Protein AF-A0A8B3GM95-F1 (afdb_monomer_lite)

Sequence (170 aa):
MKKKTFIMICLTVIFGMVLGPLQSVAAAEATWPSGTYPAPATGSFTRLNGLFDRVSTDSSPIKSGTDEVGFELNADQASKVGSVWSKTPFVDLSKDKFTLDMQIYLGNKTGGADGLAFALAGTKPTKSGNGGASLGIWGLPEMSSGASSASVAATGTQNSFAVVVDKKNL

pLDDT: mean 78.61, std 19.27, range [31.53, 96.62]

Secondary structure (DSSP, 8-state):
----------------S-----------PPPPPSSSSPPPSSSPPPP-TTTEEE-SSS-EEEEETTEEEEEE-S-SSTT----EEESS----TTSS-----------S-TT--SEEEEEEESS--SS----GGGTTTS--TTS-TT--HHHHHHTS-SSEEEEEEE----

Foldseek 3Di:
DDDDDDDDDDPDDDDDDDDPPPPPPPVPQQDQDPDDDDDFPDDGFDFCPLQKDWLEPQKDFRDRVPTGRGMDQHDPDPPGFGDIDGPDDDDDPVDPDDDDDDDDDQDDDDVRDFWAKDKDAPDDDNHFADDDPCRRAFFDPPDPPPDDPVNSRVRGRPRMDIDIDGPDDD

InterPro domains:
  IPR013320 Concanavalin A-like lectin/glucanase domain superfamily [SSF49899] (71-166)

Radius of gyration: 21.68 Å; chains: 1; bounding box: 68×47×62 Å

Organism: Lacticaseibacillus paracasei (NCBI:txid1597)

Structure (mmCIF, N/CA/C/O backbone):
data_AF-A0A8B3GM95-F1
#
_entry.id   AF-A0A8B3GM95-F1
#
loop_
_atom_site.group_PDB
_atom_site.id
_atom_site.type_symbol
_atom_site.label_atom_id
_atom_site.label_alt_id
_atom_site.label_comp_id
_atom_site.label_asym_id
_atom_site.label_entity_id
_atom_site.label_seq_id
_atom_site.pdbx_PDB_ins_code
_atom_site.Cartn_x
_atom_site.Cartn_y
_atom_site.Cartn_z
_atom_site.occupancy
_atom_site.B_iso_or_equiv
_atom_site.auth_seq_id
_atom_site.auth_comp_id
_atom_site.auth_asym_id
_atom_site.auth_atom_id
_atom_site.pdbx_PDB_model_num
ATOM 1 N N . MET A 1 1 ? -49.965 -32.665 13.886 1.00 39.84 1 MET A N 1
ATOM 2 C CA . MET A 1 1 ? -49.255 -31.408 14.224 1.00 39.84 1 MET A CA 1
ATOM 3 C C . MET A 1 1 ? -47.753 -31.692 14.223 1.00 39.84 1 MET A C 1
ATOM 5 O O . MET A 1 1 ? -47.299 -32.459 15.060 1.00 39.84 1 MET A O 1
ATOM 9 N N . LYS A 1 2 ? -46.997 -31.188 13.236 1.00 38.59 2 LYS A N 1
ATOM 10 C CA . LYS A 1 2 ? -45.543 -31.419 13.116 1.00 38.59 2 LYS A CA 1
ATOM 11 C C . LYS A 1 2 ? -44.804 -30.388 13.976 1.00 38.59 2 LYS A C 1
ATOM 13 O O . LYS A 1 2 ? -44.861 -29.201 13.667 1.00 38.59 2 LYS A O 1
ATOM 18 N N . LYS A 1 3 ? -44.141 -30.823 15.052 1.00 43.75 3 LYS A N 1
ATOM 19 C CA . LYS A 1 3 ? -43.268 -29.959 15.861 1.00 43.75 3 LYS A CA 1
ATOM 20 C C . LYS A 1 3 ? -42.001 -29.671 15.048 1.00 43.75 3 LYS A C 1
ATOM 22 O O . LYS A 1 3 ? -41.260 -30.597 14.735 1.00 43.75 3 LYS A O 1
ATOM 27 N N . LYS A 1 4 ? -41.790 -28.413 14.651 1.00 45.88 4 LYS A N 1
ATOM 28 C CA . LYS A 1 4 ? -40.536 -27.963 14.034 1.00 45.88 4 LYS A CA 1
ATOM 29 C C . LYS A 1 4 ? -39.583 -27.569 15.158 1.00 45.88 4 LYS A C 1
ATOM 31 O O . LYS A 1 4 ? -39.792 -26.550 15.808 1.00 45.88 4 LYS A O 1
ATOM 36 N N . THR A 1 5 ? -38.582 -28.401 15.406 1.00 44.00 5 THR A N 1
ATOM 37 C CA . TH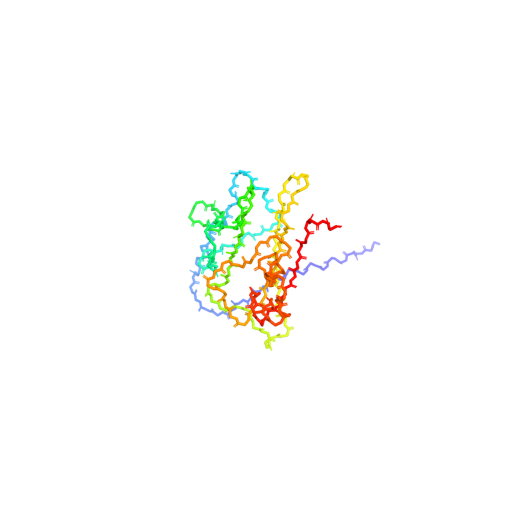R A 1 5 ? -37.486 -28.098 16.329 1.00 44.00 5 THR A CA 1
ATOM 38 C C . THR A 1 5 ? -36.551 -27.095 15.654 1.00 44.00 5 THR A C 1
ATOM 40 O O . THR A 1 5 ? -35.940 -27.420 14.640 1.00 44.00 5 THR A O 1
ATOM 43 N N . PHE A 1 6 ? -36.461 -25.878 16.188 1.00 41.56 6 PHE A N 1
ATOM 44 C CA . PHE A 1 6 ? -35.419 -24.913 15.830 1.00 41.56 6 PHE A CA 1
ATOM 45 C C . PHE A 1 6 ? -34.220 -25.131 16.759 1.00 41.56 6 PHE A C 1
ATOM 47 O O . PHE A 1 6 ? -34.358 -25.031 17.976 1.00 41.56 6 PHE A O 1
ATOM 54 N N . ILE A 1 7 ? -33.056 -25.447 16.190 1.00 39.09 7 ILE A N 1
ATOM 55 C CA . ILE A 1 7 ? -31.778 -25.494 16.908 1.00 39.09 7 ILE A CA 1
ATOM 56 C C . ILE A 1 7 ? -31.121 -24.124 16.724 1.00 39.09 7 ILE A C 1
ATOM 58 O O . ILE A 1 7 ? -30.676 -23.783 15.631 1.00 39.09 7 ILE A O 1
ATOM 62 N N . MET A 1 8 ? -31.113 -23.326 17.789 1.00 37.34 8 MET A N 1
ATOM 63 C CA . MET A 1 8 ? -30.420 -22.042 17.867 1.00 37.34 8 MET A CA 1
ATOM 64 C C . MET A 1 8 ? -29.054 -22.292 18.512 1.00 37.34 8 MET A C 1
ATOM 66 O O . MET A 1 8 ? -28.973 -22.551 19.710 1.00 37.34 8 MET A O 1
ATOM 70 N N . ILE A 1 9 ? -27.983 -22.277 17.717 1.00 39.56 9 ILE A N 1
ATOM 71 C CA . ILE A 1 9 ? -26.613 -22.394 18.229 1.00 39.56 9 ILE A CA 1
ATOM 72 C C . ILE A 1 9 ? -26.184 -21.001 18.699 1.00 39.56 9 ILE A C 1
ATOM 74 O O . ILE A 1 9 ? -25.676 -20.199 17.920 1.00 39.56 9 ILE A O 1
ATOM 78 N N . CYS A 1 10 ? -26.418 -20.698 19.976 1.00 34.72 10 CYS A N 1
ATOM 79 C CA . CYS A 1 10 ? -25.713 -19.612 20.649 1.00 34.72 10 CYS A CA 1
ATOM 80 C C . CYS A 1 10 ? -24.287 -20.079 20.940 1.00 34.72 10 CYS A C 1
ATOM 82 O O . CYS A 1 10 ? -24.073 -20.972 21.759 1.00 34.72 10 CYS A O 1
ATOM 84 N N . LEU A 1 11 ? -23.312 -19.474 20.267 1.00 31.53 11 LEU A N 1
ATOM 85 C CA . LEU A 1 11 ? -21.894 -19.661 20.542 1.00 31.53 11 LEU A CA 1
ATOM 86 C C . LEU A 1 11 ? -21.537 -18.942 21.857 1.00 31.53 11 LEU A C 1
ATOM 88 O O . LEU A 1 11 ? -21.064 -17.810 21.854 1.00 31.53 11 LEU A O 1
ATOM 92 N N . THR A 1 12 ? -21.803 -19.571 23.001 1.00 42.19 12 THR A N 1
ATOM 93 C CA . THR A 1 12 ? -21.273 -19.121 24.296 1.00 42.19 12 THR A CA 1
ATOM 94 C C . THR A 1 12 ? -19.823 -19.572 24.428 1.00 42.19 12 THR A C 1
ATOM 96 O O . THR A 1 12 ? -19.549 -20.738 24.708 1.00 42.19 12 THR A O 1
ATOM 99 N N . VAL A 1 13 ? -18.890 -18.642 24.228 1.00 39.84 13 VAL A N 1
ATOM 100 C CA . VAL A 1 13 ? -17.477 -18.828 24.571 1.00 39.84 13 VAL A CA 1
ATOM 101 C C . VAL A 1 13 ? -17.345 -18.708 26.091 1.00 39.84 13 VAL A C 1
ATOM 103 O O . VAL A 1 13 ? -17.422 -17.615 26.646 1.00 39.84 13 VAL A O 1
ATOM 106 N N . ILE A 1 14 ? -17.173 -19.838 26.778 1.00 42.69 14 ILE A N 1
ATOM 107 C CA . ILE A 1 14 ? -16.837 -19.874 28.205 1.00 42.69 14 ILE A CA 1
ATOM 108 C C . ILE A 1 14 ? -15.309 -19.839 28.317 1.00 42.69 14 ILE A C 1
ATOM 110 O O . ILE A 1 14 ? -14.653 -20.872 28.212 1.00 42.69 14 ILE A O 1
ATOM 114 N N . PHE A 1 15 ? -14.733 -18.654 28.538 1.00 41.47 15 PHE A N 1
ATOM 115 C CA . PHE A 1 15 ? -13.377 -18.535 29.080 1.00 41.47 15 PHE A CA 1
ATOM 116 C C . PHE A 1 15 ? -13.469 -18.544 30.607 1.00 41.47 15 PHE A C 1
ATOM 118 O O . PHE A 1 15 ? -13.715 -17.526 31.249 1.00 41.47 15 PHE A O 1
ATOM 125 N N . GLY A 1 16 ? -13.300 -19.727 31.192 1.00 38.62 16 GLY A N 1
ATOM 126 C CA . GLY A 1 16 ? -13.022 -19.865 32.613 1.00 38.62 16 GLY A CA 1
ATOM 127 C C . GLY A 1 16 ? -11.522 -19.759 32.848 1.00 38.62 16 GLY A C 1
ATOM 128 O O . GLY A 1 16 ? -10.817 -20.726 32.591 1.00 38.62 16 GLY A O 1
ATOM 129 N N . MET A 1 17 ? -11.052 -18.604 33.327 1.00 42.66 17 MET A N 1
ATOM 130 C CA . MET A 1 17 ? -9.937 -18.483 34.278 1.00 42.66 17 MET A CA 1
ATOM 131 C C . MET A 1 17 ? -9.827 -17.027 34.778 1.00 42.66 17 MET A C 1
ATOM 133 O O . MET A 1 17 ? -9.594 -16.094 34.021 1.00 42.66 17 MET A O 1
ATOM 137 N N . VAL A 1 18 ? -10.081 -16.889 36.081 1.00 44.12 18 VAL A N 1
ATOM 138 C CA . VAL A 1 18 ? -9.954 -15.746 37.004 1.00 44.12 18 VAL A CA 1
ATOM 139 C C . VAL A 1 18 ? -9.047 -14.598 36.536 1.00 44.12 18 VAL A C 1
ATOM 141 O O . VAL A 1 18 ? -7.835 -14.755 36.561 1.00 44.12 18 VAL A O 1
ATOM 144 N N . LEU A 1 19 ? -9.622 -13.419 36.256 1.00 42.44 19 LEU A N 1
ATOM 145 C CA . LEU A 1 19 ? -8.939 -12.110 36.286 1.00 42.44 19 LEU A CA 1
ATOM 146 C C . LEU A 1 19 ? -9.967 -10.964 36.438 1.00 42.44 19 LEU A C 1
ATOM 148 O O . LEU A 1 19 ? -10.259 -10.271 35.475 1.00 42.44 19 LEU A O 1
ATOM 152 N N . GLY A 1 20 ? -10.514 -10.768 37.649 1.00 43.59 20 GLY A N 1
ATOM 153 C CA . GLY A 1 20 ? -11.316 -9.590 38.045 1.00 43.59 20 GLY A CA 1
ATOM 154 C C . GLY A 1 20 ? -12.533 -9.259 37.158 1.00 43.59 20 GLY A C 1
ATOM 155 O O . GLY A 1 20 ? -12.786 -9.909 36.147 1.00 43.59 20 GLY A O 1
ATOM 156 N N . PRO A 1 21 ? -13.341 -8.238 37.488 1.00 43.38 21 PRO A N 1
ATOM 157 C CA . PRO A 1 21 ? -14.096 -7.569 36.447 1.00 43.38 21 PRO A CA 1
ATOM 158 C C . PRO A 1 21 ? -13.056 -6.896 35.546 1.00 43.38 21 PRO A C 1
ATOM 160 O O . PRO A 1 21 ? -12.612 -5.782 35.822 1.00 43.38 21 PRO A O 1
ATOM 163 N N . LEU A 1 22 ? -12.645 -7.575 34.472 1.00 38.69 22 LEU A N 1
ATOM 164 C CA . LEU A 1 22 ? -12.256 -6.872 33.260 1.00 38.69 22 LEU A CA 1
ATOM 165 C C . LEU A 1 22 ? -13.485 -6.044 32.912 1.00 38.69 22 LEU A C 1
ATOM 167 O O . LEU A 1 22 ? -14.437 -6.537 32.310 1.00 38.69 22 LEU A O 1
ATOM 171 N N . GLN A 1 23 ? -13.504 -4.800 33.390 1.00 39.62 23 GLN A N 1
ATOM 172 C CA . GLN A 1 23 ? -14.319 -3.774 32.787 1.00 39.62 23 GLN A CA 1
ATOM 173 C C . GLN A 1 23 ? -13.944 -3.856 31.318 1.00 39.62 23 GLN A C 1
ATOM 175 O O . GLN A 1 23 ? -12.839 -3.477 30.928 1.00 39.62 23 GLN A O 1
ATOM 180 N N . SER A 1 24 ? -14.827 -4.448 30.517 1.00 39.97 24 SER A N 1
ATOM 181 C CA . SER A 1 24 ? -14.826 -4.233 29.092 1.00 39.97 24 SER A CA 1
ATOM 182 C C . SER A 1 24 ? -15.032 -2.736 28.969 1.00 39.97 24 SER A C 1
ATOM 184 O O . SER A 1 24 ? -16.160 -2.240 28.978 1.00 39.97 24 SER A O 1
ATOM 186 N N . VAL A 1 25 ? -13.933 -1.988 28.960 1.00 36.94 25 VAL A N 1
ATOM 187 C CA . VAL A 1 25 ? -13.941 -0.660 28.396 1.00 36.94 25 VAL A CA 1
ATOM 188 C C . VAL A 1 25 ? -14.246 -0.973 26.946 1.00 36.94 25 VAL A C 1
ATOM 190 O O . VAL A 1 25 ? -13.361 -1.341 26.177 1.00 36.94 25 VAL A O 1
ATOM 193 N N . ALA A 1 26 ? -15.535 -0.975 26.608 1.00 43.44 26 ALA A N 1
ATOM 194 C CA . ALA A 1 26 ? -15.979 -0.806 25.249 1.00 43.44 26 ALA A CA 1
ATOM 195 C C . ALA A 1 26 ? -15.428 0.566 24.885 1.00 43.44 26 ALA A C 1
ATOM 197 O O . ALA A 1 26 ? -16.063 1.596 25.108 1.00 43.44 26 ALA A O 1
ATOM 198 N N . ALA A 1 27 ? -14.155 0.590 24.489 1.00 43.34 27 ALA A N 1
ATOM 199 C CA . ALA A 1 27 ? -13.559 1.741 23.875 1.00 43.34 27 ALA A CA 1
ATOM 200 C C . ALA A 1 27 ? -14.522 2.029 22.735 1.00 43.34 27 ALA A C 1
ATOM 202 O O . ALA A 1 27 ? -14.743 1.133 21.918 1.00 43.34 27 ALA A O 1
ATOM 203 N N . ALA A 1 28 ? -15.186 3.190 22.786 1.00 48.62 28 ALA A N 1
ATOM 204 C CA . ALA A 1 28 ? -16.203 3.543 21.810 1.00 48.62 28 ALA A CA 1
ATOM 205 C C . ALA A 1 28 ? -15.671 3.143 20.433 1.00 48.62 28 ALA A C 1
ATOM 207 O O . ALA A 1 28 ? -14.522 3.477 20.102 1.00 48.62 28 ALA A O 1
ATOM 208 N N . GLU A 1 29 ? -16.425 2.307 19.714 1.00 58.00 29 GLU A N 1
ATOM 209 C CA . GLU A 1 29 ? -16.023 1.918 18.370 1.00 58.00 29 GLU A CA 1
ATOM 210 C C . GLU A 1 29 ? -15.789 3.218 17.604 1.00 58.00 29 GLU A C 1
ATOM 212 O O . GLU A 1 29 ? -16.621 4.130 17.652 1.00 58.00 29 GLU A O 1
ATOM 217 N N . ALA A 1 30 ? -14.606 3.357 17.004 1.00 59.31 30 ALA A N 1
ATOM 218 C CA . ALA A 1 30 ? -14.275 4.569 16.280 1.00 59.31 30 ALA A CA 1
ATOM 219 C C . ALA A 1 30 ? -15.328 4.744 15.178 1.00 59.31 30 ALA A C 1
ATOM 221 O O . ALA A 1 30 ? -15.539 3.847 14.362 1.00 59.31 30 ALA A O 1
ATOM 222 N N . THR A 1 31 ? -16.041 5.867 15.192 1.00 72.50 31 THR A N 1
ATOM 223 C CA . THR A 1 31 ? -17.091 6.138 14.209 1.00 72.50 31 THR A CA 1
ATOM 224 C C . THR A 1 31 ? -16.459 6.606 12.907 1.00 72.50 31 THR A C 1
ATOM 226 O O . THR A 1 31 ? -15.406 7.238 12.919 1.00 72.50 31 THR A O 1
ATOM 229 N N . TRP A 1 32 ? -17.076 6.332 11.761 1.00 77.38 32 TRP A N 1
ATOM 230 C CA . TRP A 1 32 ? -16.585 6.894 10.504 1.00 77.38 32 TRP A CA 1
ATOM 231 C C . TRP A 1 32 ? -16.798 8.419 10.483 1.00 77.38 32 TRP A C 1
ATOM 233 O O . TRP A 1 32 ? -17.905 8.865 10.807 1.00 77.38 32 TRP A O 1
ATOM 243 N N . PRO A 1 33 ? -15.793 9.241 10.119 1.00 77.19 33 PRO A N 1
ATOM 244 C CA . PRO A 1 33 ? -15.989 10.681 10.029 1.00 77.19 33 PRO A CA 1
ATOM 245 C C . PRO A 1 33 ? -16.996 11.010 8.923 1.00 77.19 33 PRO A C 1
ATOM 247 O O . PRO A 1 33 ? -16.904 10.512 7.802 1.00 77.19 33 PRO A O 1
ATOM 250 N N . SER A 1 34 ? -17.953 11.889 9.217 1.00 68.62 34 SER A N 1
ATOM 251 C CA . SER A 1 34 ? -18.817 12.466 8.184 1.00 68.62 34 SER A CA 1
ATOM 252 C C . SER A 1 34 ? -17.970 13.280 7.202 1.00 68.62 34 SER A C 1
ATOM 254 O O . SER A 1 34 ? -17.193 14.128 7.646 1.00 68.62 34 SER A O 1
ATOM 256 N N . GLY A 1 35 ? -18.120 13.083 5.890 1.00 70.06 35 GLY A N 1
ATOM 257 C CA . GLY A 1 35 ? -17.376 13.883 4.916 1.00 70.06 35 GLY A CA 1
ATOM 258 C C . GLY A 1 35 ? -17.224 13.250 3.535 1.00 70.06 35 GLY A C 1
ATOM 259 O O . GLY A 1 35 ? -18.143 12.620 3.021 1.00 70.06 35 GLY A O 1
ATOM 260 N N . THR A 1 36 ? -16.048 13.473 2.942 1.00 72.31 36 THR A N 1
ATOM 261 C CA . THR A 1 36 ? -15.686 13.216 1.535 1.00 72.31 36 THR A CA 1
ATOM 262 C C . THR A 1 36 ? -15.735 11.746 1.120 1.00 72.31 36 THR A C 1
ATOM 264 O O . THR A 1 36 ? -15.942 11.448 -0.055 1.00 72.31 36 THR A O 1
ATOM 267 N N . TYR A 1 37 ? -15.538 10.828 2.066 1.00 82.75 37 TYR A N 1
ATOM 268 C CA . TYR A 1 37 ? -15.463 9.398 1.788 1.00 82.75 37 TYR A CA 1
ATOM 269 C C . TYR A 1 37 ? -16.739 8.689 2.220 1.00 82.75 37 TYR A C 1
ATOM 271 O O . TYR A 1 37 ? -17.203 8.923 3.343 1.00 82.75 37 TYR A O 1
ATOM 279 N N . PRO A 1 38 ? -17.288 7.796 1.375 1.00 82.69 38 PRO A N 1
ATOM 280 C CA . PRO A 1 38 ? -18.417 6.982 1.783 1.00 82.69 38 PRO A CA 1
ATOM 281 C C . PRO A 1 38 ? -18.030 6.177 3.022 1.00 82.69 38 PRO A C 1
ATOM 283 O O . PRO A 1 38 ? -16.927 5.630 3.093 1.00 82.69 38 PRO A O 1
ATOM 286 N N . ALA A 1 39 ? -18.941 6.120 3.993 1.00 78.38 39 ALA A N 1
ATOM 287 C CA . ALA A 1 39 ? -18.784 5.202 5.105 1.00 78.38 39 ALA A CA 1
ATOM 288 C C . ALA A 1 39 ? -18.662 3.783 4.536 1.00 78.38 39 ALA A C 1
ATOM 290 O O . ALA A 1 39 ? -19.470 3.410 3.677 1.00 78.38 39 ALA A O 1
ATOM 291 N N . PRO A 1 40 ? -17.670 2.999 4.973 1.00 74.44 40 PRO A N 1
ATOM 292 C CA . PRO A 1 40 ? -17.600 1.610 4.572 1.00 74.44 40 PRO A CA 1
ATOM 293 C C . PRO A 1 40 ? -18.890 0.892 5.023 1.00 74.44 40 PRO A C 1
ATOM 295 O O . PRO A 1 40 ? -19.508 1.271 6.021 1.00 74.44 40 PRO A O 1
ATOM 298 N N . ALA A 1 41 ? -19.346 -0.092 4.248 1.00 67.12 41 ALA A N 1
ATOM 299 C CA . ALA A 1 41 ? -20.555 -0.867 4.521 1.00 67.12 41 ALA A CA 1
ATOM 300 C C . ALA A 1 41 ? -20.513 -1.518 5.919 1.00 67.12 41 ALA A C 1
ATOM 302 O O . ALA A 1 41 ? -19.447 -1.627 6.526 1.00 67.12 41 ALA A O 1
ATOM 303 N N . THR A 1 42 ? -21.674 -1.966 6.414 1.00 58.84 42 THR A N 1
ATOM 304 C CA . THR A 1 42 ? -21.866 -2.541 7.762 1.00 58.84 42 THR A CA 1
ATOM 305 C C . THR A 1 42 ? -20.730 -3.469 8.210 1.00 58.84 42 THR A C 1
ATOM 307 O O . THR A 1 42 ? -20.498 -4.503 7.588 1.00 58.84 42 THR A O 1
ATOM 310 N N . GLY A 1 43 ? -20.084 -3.112 9.324 1.00 54.88 43 GLY A N 1
ATOM 311 C CA . GLY A 1 43 ? -19.012 -3.848 10.001 1.00 54.88 43 GLY A CA 1
ATOM 312 C C . GLY A 1 43 ? -18.332 -2.956 11.050 1.00 54.88 43 GLY A C 1
ATOM 313 O O . GLY A 1 43 ? -18.394 -1.732 10.941 1.00 54.88 43 GLY A O 1
ATOM 314 N N . SER A 1 44 ? -17.715 -3.543 12.081 1.00 53.56 44 SER A N 1
ATOM 315 C CA . SER A 1 44 ? -16.913 -2.793 13.063 1.00 53.56 44 SER A CA 1
ATOM 316 C C . SER A 1 44 ? -15.595 -2.336 12.429 1.00 53.56 44 SER A C 1
ATOM 318 O O . SER A 1 44 ? -14.880 -3.130 11.815 1.00 53.56 44 SER A O 1
ATOM 320 N N . PHE A 1 45 ? -15.249 -1.058 12.587 1.00 63.72 45 PHE A N 1
ATOM 321 C CA . PHE A 1 45 ? -13.961 -0.520 12.147 1.00 63.72 45 PHE A CA 1
ATOM 322 C C . PHE A 1 45 ? -12.850 -0.939 13.105 1.00 63.72 45 PHE A C 1
ATOM 324 O O . PHE A 1 45 ? -12.982 -0.811 14.323 1.00 63.72 45 PHE A O 1
ATOM 331 N N . THR A 1 46 ? -11.721 -1.390 12.560 1.00 69.00 46 THR A N 1
ATOM 332 C CA . THR A 1 46 ? -10.510 -1.594 13.362 1.00 69.00 46 THR A CA 1
ATOM 333 C C . THR A 1 46 ? -9.714 -0.295 13.380 1.00 69.00 46 THR A C 1
ATOM 335 O O . THR A 1 46 ? -9.419 0.264 12.326 1.00 69.00 46 THR A O 1
ATOM 338 N N . ARG A 1 47 ? -9.354 0.191 14.573 1.00 81.75 47 ARG A N 1
ATOM 339 C CA . ARG A 1 47 ? -8.442 1.335 14.710 1.00 81.75 47 ARG A CA 1
ATOM 340 C C . ARG A 1 47 ? -7.091 0.986 14.092 1.00 81.75 47 ARG A C 1
ATOM 342 O O . ARG A 1 47 ? -6.524 -0.060 14.400 1.00 81.75 47 ARG A O 1
ATOM 349 N N . LEU A 1 48 ? -6.568 1.874 13.254 1.00 87.94 48 LEU A N 1
ATOM 350 C CA . LEU A 1 48 ? -5.312 1.684 12.524 1.00 87.94 48 LEU A CA 1
ATOM 351 C C . LEU A 1 48 ? -4.116 2.380 13.184 1.00 87.94 48 LEU A C 1
ATOM 353 O O . LEU A 1 48 ? -2.994 2.272 12.683 1.00 87.94 48 LEU A O 1
ATOM 357 N N . ASN A 1 49 ? -4.338 3.064 14.313 1.00 89.69 49 ASN A N 1
ATOM 358 C CA . ASN A 1 49 ? -3.317 3.813 15.038 1.00 89.69 49 ASN A CA 1
ATOM 359 C C . ASN A 1 49 ? -2.051 2.975 15.259 1.00 89.69 49 ASN A C 1
ATOM 361 O O . ASN A 1 49 ? -2.061 1.960 15.954 1.00 89.69 49 ASN A O 1
ATOM 365 N N . GLY A 1 50 ? -0.937 3.434 14.688 1.00 90.69 50 GLY A N 1
ATOM 366 C CA . GLY A 1 50 ? 0.378 2.822 14.884 1.00 90.69 50 GLY A CA 1
ATOM 367 C C . GLY A 1 50 ? 0.606 1.491 14.160 1.00 90.69 50 GLY A C 1
ATOM 368 O O . GLY A 1 50 ? 1.695 0.935 14.301 1.00 90.69 50 GLY A O 1
ATOM 369 N N . LEU A 1 51 ? -0.360 0.999 13.375 1.00 91.06 51 LEU A N 1
ATOM 370 C CA . LEU A 1 51 ? -0.214 -0.240 12.603 1.00 91.06 51 LEU A CA 1
ATOM 371 C C . LEU A 1 51 ? 0.553 -0.033 11.296 1.00 91.06 51 LEU A C 1
ATOM 373 O O . LEU A 1 51 ? 1.283 -0.928 10.865 1.00 91.06 51 LEU A O 1
ATOM 377 N N . PHE A 1 52 ? 0.415 1.140 10.677 1.00 93.44 52 PHE A N 1
ATOM 378 C CA . PHE A 1 52 ? 1.006 1.450 9.379 1.00 93.44 52 PHE A CA 1
ATOM 379 C C . PHE A 1 52 ? 1.843 2.730 9.429 1.00 93.44 52 PHE A C 1
ATOM 381 O O . PHE A 1 52 ? 1.466 3.715 10.062 1.00 93.44 52 PHE A O 1
ATOM 388 N N . ASP A 1 53 ? 2.961 2.717 8.712 1.00 94.62 53 ASP A N 1
ATOM 389 C CA . ASP A 1 53 ? 3.737 3.901 8.374 1.00 94.62 53 ASP A CA 1
ATOM 390 C C . ASP A 1 53 ? 3.325 4.399 6.987 1.00 94.62 53 ASP A C 1
ATOM 392 O O . ASP A 1 53 ? 3.166 3.621 6.043 1.00 94.62 53 ASP A O 1
ATOM 396 N N . ARG A 1 54 ? 3.214 5.718 6.842 1.00 94.19 54 ARG A N 1
ATOM 397 C CA . ARG A 1 54 ? 3.108 6.365 5.533 1.00 94.19 54 ARG A CA 1
ATOM 398 C C . ARG A 1 54 ? 4.514 6.487 4.959 1.00 94.19 54 ARG A C 1
ATOM 400 O O . ARG A 1 54 ? 5.347 7.179 5.539 1.00 94.19 54 ARG A O 1
ATOM 407 N N . VAL A 1 55 ? 4.780 5.822 3.838 1.00 93.56 55 VAL A N 1
ATOM 408 C CA . VAL A 1 55 ? 6.083 5.912 3.144 1.00 93.56 55 VAL A CA 1
ATOM 409 C C . VAL A 1 55 ? 6.055 6.938 2.002 1.00 93.56 55 VAL A C 1
ATOM 411 O O . VAL A 1 55 ? 7.032 7.095 1.275 1.00 93.56 55 VAL A O 1
ATOM 414 N N . SER A 1 56 ? 4.932 7.653 1.875 1.00 92.69 56 SER A N 1
ATOM 415 C CA . SER A 1 56 ? 4.694 8.772 0.965 1.00 92.69 56 SER A CA 1
ATOM 416 C C . SER A 1 56 ? 4.197 9.997 1.736 1.00 92.69 56 SER A C 1
ATOM 418 O O . S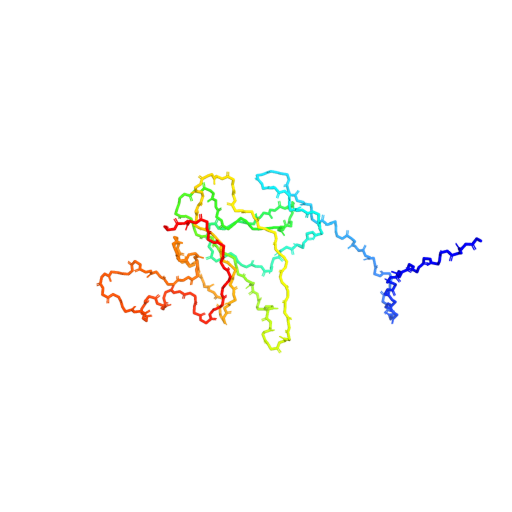ER A 1 56 ? 3.516 9.863 2.755 1.00 92.69 56 SER A O 1
ATOM 420 N N . THR A 1 57 ? 4.481 11.192 1.215 1.00 92.88 57 THR A N 1
ATOM 421 C CA . THR A 1 57 ? 3.865 12.450 1.667 1.00 92.88 57 THR A CA 1
ATOM 422 C C . THR A 1 57 ? 2.479 12.690 1.069 1.00 92.88 57 THR A C 1
ATOM 424 O O . THR A 1 57 ? 1.770 13.566 1.551 1.00 92.88 57 THR A O 1
ATOM 427 N N . ASP A 1 58 ? 2.091 11.942 0.031 1.00 95.75 58 ASP A N 1
ATOM 428 C CA . ASP A 1 58 ? 0.771 12.068 -0.605 1.00 95.75 58 ASP A CA 1
ATOM 429 C C . ASP A 1 58 ? -0.331 11.322 0.165 1.00 95.75 58 ASP A C 1
ATOM 431 O O . ASP A 1 58 ? -1.511 11.584 -0.056 1.00 95.75 58 ASP A O 1
ATOM 435 N N . SER A 1 59 ? 0.044 10.409 1.069 1.00 96.38 59 SER A N 1
ATOM 436 C CA . SER A 1 59 ? -0.908 9.641 1.876 1.00 96.38 59 SER A CA 1
ATOM 437 C C . SER A 1 59 ? -1.269 10.360 3.166 1.00 96.38 59 SER A C 1
ATOM 439 O O . SER A 1 59 ? -0.411 10.932 3.842 1.00 96.38 59 SER A O 1
ATOM 441 N N . SER A 1 60 ? -2.536 10.272 3.556 1.00 93.94 60 SER A N 1
ATOM 442 C CA . SER A 1 60 ? -3.073 10.899 4.758 1.00 93.94 60 SER A CA 1
ATOM 443 C C . SER A 1 60 ? -3.966 9.913 5.534 1.00 93.94 60 SER A C 1
ATOM 445 O O . SER A 1 60 ? -4.630 9.062 4.936 1.00 93.94 60 SER A O 1
ATOM 447 N N . PRO A 1 61 ? -3.958 9.937 6.880 1.00 92.38 61 PRO A N 1
ATOM 448 C CA . PRO A 1 61 ? -4.889 9.134 7.659 1.00 92.38 61 PRO A CA 1
ATOM 449 C C . PRO A 1 61 ? -6.281 9.770 7.626 1.00 92.38 61 PRO A C 1
ATOM 451 O O . PRO A 1 61 ? -6.438 10.972 7.850 1.00 92.38 61 PRO A O 1
ATOM 454 N N . ILE A 1 62 ? -7.302 8.942 7.449 1.00 90.19 62 ILE A N 1
ATOM 455 C CA . ILE A 1 62 ? -8.690 9.320 7.701 1.00 90.19 62 ILE A CA 1
ATOM 456 C C . ILE A 1 62 ? -8.903 9.202 9.209 1.00 90.19 62 ILE A C 1
ATOM 458 O O . ILE A 1 62 ? -8.725 8.125 9.781 1.00 90.19 62 ILE A O 1
ATOM 462 N N . LYS A 1 63 ? -9.237 10.316 9.864 1.00 87.69 63 LYS A N 1
ATOM 463 C CA . LYS A 1 63 ? -9.341 10.390 11.326 1.00 87.69 63 LYS A CA 1
ATOM 464 C C . LYS A 1 63 ? -10.778 10.519 11.803 1.00 87.69 63 LYS A C 1
ATOM 466 O O . LYS A 1 63 ? -11.554 11.276 11.226 1.00 87.69 63 LYS A O 1
ATOM 471 N N . SER A 1 64 ? -11.076 9.864 12.918 1.00 84.94 64 SER A N 1
ATOM 472 C CA . SER A 1 64 ? -12.266 10.104 13.730 1.00 84.94 64 SER A CA 1
ATOM 473 C C . SER A 1 64 ? -11.839 10.447 15.150 1.00 84.94 64 SER A C 1
ATOM 475 O O . SER A 1 64 ? -11.323 9.605 15.886 1.00 84.94 64 SER A O 1
ATOM 477 N N . GLY A 1 65 ? -11.953 11.726 15.514 1.00 85.38 65 GLY A N 1
ATOM 478 C CA . GLY A 1 65 ? -11.323 12.243 16.726 1.00 85.38 65 GLY A CA 1
ATOM 479 C C . GLY A 1 65 ? -9.809 11.994 16.711 1.00 85.38 65 GLY A C 1
ATOM 480 O O . GLY A 1 65 ? -9.095 12.497 15.843 1.00 85.38 65 GLY A O 1
ATOM 481 N N . THR A 1 66 ? -9.319 11.216 17.677 1.00 87.12 66 THR A N 1
ATOM 482 C CA . THR A 1 66 ? -7.901 10.833 17.798 1.00 87.12 66 THR A CA 1
ATOM 483 C C . THR A 1 66 ? -7.551 9.525 17.089 1.00 87.12 66 THR A C 1
ATOM 485 O O . THR A 1 66 ? -6.368 9.194 16.973 1.00 87.12 66 THR A O 1
ATOM 488 N N . ASP A 1 67 ? -8.551 8.769 16.642 1.00 86.81 67 ASP A N 1
ATOM 489 C CA . ASP A 1 67 ? -8.355 7.459 16.033 1.00 86.81 67 ASP A CA 1
ATOM 490 C C . ASP A 1 67 ? -8.130 7.589 14.519 1.00 86.81 67 ASP A C 1
ATOM 492 O O . ASP A 1 67 ? -8.779 8.386 13.836 1.00 86.81 67 ASP A O 1
ATOM 496 N N . GLU A 1 68 ? -7.202 6.798 13.986 1.00 89.88 68 GLU A N 1
ATOM 497 C CA . GLU A 1 68 ? -7.026 6.590 12.548 1.00 89.88 68 GLU A CA 1
ATOM 498 C C . GLU A 1 68 ? -7.925 5.419 12.136 1.00 89.88 68 GLU A C 1
ATOM 500 O O . GLU A 1 68 ? -7.799 4.317 12.669 1.00 89.88 68 GLU A O 1
ATOM 505 N N . VAL A 1 69 ? -8.854 5.658 11.211 1.00 86.81 69 VAL A N 1
ATOM 506 C CA . VAL A 1 69 ? -9.896 4.689 10.814 1.00 86.81 69 VAL A CA 1
ATOM 507 C C . VAL A 1 69 ? -9.799 4.264 9.348 1.00 86.81 69 VAL A C 1
ATOM 509 O O . VAL A 1 69 ? -10.545 3.404 8.893 1.00 86.81 69 VAL A O 1
ATOM 512 N N . GLY A 1 70 ? -8.869 4.854 8.601 1.00 89.75 70 GLY A N 1
ATOM 513 C CA . GLY A 1 70 ? -8.597 4.539 7.205 1.00 89.75 70 GLY A CA 1
ATOM 514 C C . GLY A 1 70 ? -7.413 5.345 6.685 1.00 89.75 70 GLY A C 1
ATOM 515 O O . GLY A 1 70 ? -6.837 6.160 7.409 1.00 89.75 70 GLY A O 1
ATOM 516 N N . PHE A 1 71 ? -7.076 5.150 5.414 1.00 92.44 71 PHE A N 1
ATOM 517 C CA . PHE A 1 71 ? -6.056 5.935 4.726 1.00 92.44 71 PHE A CA 1
ATOM 518 C C . PHE A 1 71 ? -6.584 6.422 3.382 1.00 92.44 71 PHE A C 1
ATOM 520 O O . PHE A 1 71 ? -7.094 5.638 2.584 1.00 92.44 71 PHE A O 1
ATOM 527 N N . GLU A 1 72 ? -6.410 7.710 3.121 1.00 94.12 72 GLU A N 1
ATOM 528 C CA . GLU A 1 72 ? -6.376 8.242 1.766 1.00 94.12 72 GLU A CA 1
ATOM 529 C C . GLU A 1 72 ? -4.948 8.035 1.262 1.00 94.12 72 GLU A C 1
ATOM 531 O O . GLU A 1 72 ? -3.998 8.583 1.824 1.00 94.12 72 GLU A O 1
ATOM 536 N N . LEU A 1 73 ? -4.761 7.206 0.235 1.00 95.50 73 LEU A N 1
ATOM 537 C CA . LEU A 1 73 ? -3.420 6.998 -0.308 1.00 95.50 73 LEU A CA 1
ATOM 538 C C . LEU A 1 73 ? -2.952 8.222 -1.091 1.00 95.50 73 LEU A C 1
ATOM 540 O O . LEU A 1 73 ? -1.801 8.625 -0.948 1.00 95.50 73 LEU A O 1
ATOM 544 N N . ASN A 1 74 ? -3.832 8.824 -1.878 1.00 93.12 74 ASN A N 1
ATOM 545 C CA . ASN A 1 74 ? -3.551 10.003 -2.673 1.00 93.12 74 ASN A CA 1
ATOM 546 C C . ASN A 1 74 ? -4.801 10.872 -2.805 1.00 93.12 74 ASN A C 1
ATOM 548 O O . ASN A 1 74 ? -5.906 10.366 -2.989 1.00 93.12 74 ASN A O 1
ATOM 552 N N . ALA A 1 75 ? -4.592 12.187 -2.774 1.00 92.12 75 ALA A N 1
ATOM 553 C CA . ALA A 1 75 ? -5.628 13.140 -3.135 1.00 92.12 75 ALA A CA 1
ATOM 554 C C . ALA A 1 75 ? -5.973 13.032 -4.625 1.00 92.12 75 ALA A C 1
ATOM 556 O O . ALA A 1 75 ? -5.137 12.664 -5.453 1.00 92.12 75 ALA A O 1
ATOM 557 N N . ASP A 1 76 ? -7.195 13.432 -4.966 1.00 91.94 76 ASP A N 1
ATOM 558 C CA . ASP A 1 76 ? -7.706 13.518 -6.334 1.00 91.94 76 ASP A CA 1
ATOM 559 C C . ASP A 1 76 ? -7.035 14.664 -7.123 1.00 91.94 76 ASP A C 1
ATOM 561 O O . ASP A 1 76 ? -7.605 15.733 -7.363 1.00 91.94 76 ASP A O 1
ATOM 565 N N . GLN A 1 77 ? -5.764 14.449 -7.463 1.00 92.19 77 GLN A N 1
ATOM 566 C CA . GLN A 1 77 ? -4.882 15.356 -8.188 1.00 92.19 77 GLN A CA 1
ATOM 567 C C 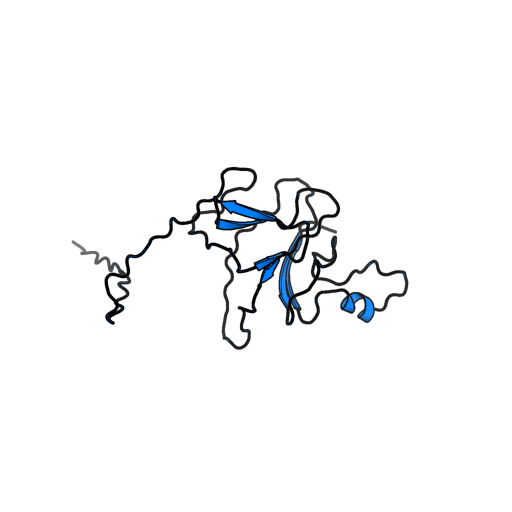. GLN A 1 77 ? -3.948 14.554 -9.101 1.00 92.19 77 GLN A C 1
ATOM 569 O O . GLN A 1 77 ? -3.630 13.394 -8.839 1.00 92.19 77 GLN A O 1
ATOM 574 N N . ALA A 1 78 ? -3.476 15.189 -10.173 1.00 91.06 78 ALA A N 1
ATOM 575 C CA . ALA A 1 78 ? -2.510 14.574 -11.074 1.00 91.06 78 ALA A CA 1
ATOM 576 C C . ALA A 1 78 ? -1.165 14.301 -10.374 1.00 91.06 78 ALA A C 1
ATOM 578 O O . ALA A 1 78 ? -0.749 15.048 -9.484 1.00 91.06 78 ALA A O 1
ATOM 579 N N . SER A 1 79 ? -0.469 13.256 -10.831 1.00 91.44 79 SER A N 1
ATOM 580 C CA . SER A 1 79 ? 0.902 12.917 -10.417 1.00 91.44 79 SER A CA 1
ATOM 581 C C . SER A 1 79 ? 1.067 12.651 -8.915 1.00 91.44 79 SER A C 1
ATOM 583 O O . SER A 1 79 ? 2.068 13.047 -8.317 1.00 91.44 79 SER A O 1
ATOM 585 N N . LYS A 1 80 ? 0.081 11.988 -8.301 1.00 94.88 80 LYS A N 1
ATOM 586 C CA . LYS A 1 80 ? 0.107 11.593 -6.887 1.00 94.88 80 LYS A CA 1
ATOM 587 C C . LYS A 1 80 ? 0.337 10.104 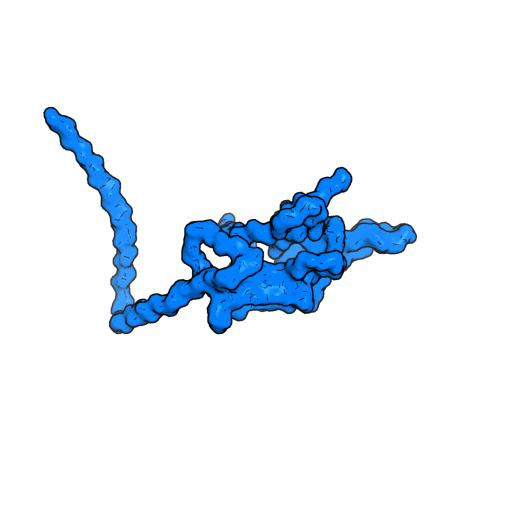-6.722 1.00 94.88 80 LYS A C 1
ATOM 589 O O . LYS A 1 80 ? -0.345 9.307 -7.362 1.00 94.88 80 LYS A O 1
ATOM 594 N N . VAL A 1 81 ? 1.262 9.740 -5.831 1.00 94.69 81 VAL A N 1
ATOM 595 C CA . VAL A 1 81 ? 1.591 8.339 -5.541 1.00 94.69 81 VAL A CA 1
ATOM 596 C C . VAL A 1 81 ? 1.619 8.111 -4.039 1.00 94.69 81 VAL A C 1
ATOM 598 O O . VAL A 1 81 ? 2.559 8.461 -3.320 1.00 94.69 81 VAL A O 1
ATOM 601 N N . GLY A 1 82 ? 0.553 7.481 -3.572 1.00 96.62 82 GLY A N 1
ATOM 602 C CA . GLY A 1 82 ? 0.357 7.110 -2.186 1.00 96.62 82 GLY A CA 1
ATOM 603 C C . GLY A 1 82 ? 0.906 5.746 -1.828 1.00 96.62 82 GLY A C 1
ATOM 604 O O . GLY A 1 82 ? 0.905 4.840 -2.653 1.00 96.62 82 GLY A O 1
ATOM 605 N N . SER A 1 83 ? 1.330 5.571 -0.580 1.00 96.31 83 SER A N 1
ATOM 606 C CA . SER A 1 83 ? 1.561 4.237 -0.022 1.00 96.31 83 SER A CA 1
ATOM 607 C C . SER A 1 83 ? 1.650 4.259 1.500 1.00 96.31 83 SER A C 1
ATOM 609 O O . SER A 1 83 ? 2.248 5.147 2.119 1.00 96.31 83 SER A O 1
ATOM 611 N N . VAL A 1 84 ? 1.086 3.212 2.092 1.00 96.00 84 VAL A N 1
ATOM 612 C CA . VAL A 1 84 ? 1.213 2.883 3.509 1.00 96.00 84 VAL A CA 1
ATOM 613 C C . VAL A 1 84 ? 1.707 1.450 3.634 1.00 96.00 84 VAL A C 1
ATOM 615 O O . VAL A 1 84 ? 1.334 0.591 2.837 1.00 96.00 84 VAL A O 1
ATOM 618 N N . TRP A 1 85 ? 2.561 1.194 4.617 1.00 95.75 85 TRP A N 1
ATOM 619 C CA . TRP A 1 85 ? 3.138 -0.125 4.867 1.00 95.75 85 TRP A CA 1
ATOM 620 C C . TRP A 1 85 ? 3.069 -0.461 6.343 1.00 95.75 85 TRP A C 1
ATOM 622 O O . TRP A 1 85 ? 3.165 0.423 7.187 1.00 95.75 85 TRP A O 1
ATOM 632 N N . SER A 1 86 ? 2.930 -1.743 6.666 1.00 93.56 86 SER A N 1
ATOM 633 C CA . SER A 1 86 ? 2.924 -2.218 8.048 1.00 93.56 86 SER A CA 1
ATOM 634 C C . SER A 1 86 ? 4.148 -1.706 8.810 1.00 93.56 86 SER A C 1
ATOM 636 O O . SER A 1 86 ? 5.279 -1.883 8.348 1.00 93.56 86 SER A O 1
ATOM 638 N N . LYS A 1 87 ? 3.954 -1.111 9.987 1.00 92.38 87 LYS A N 1
ATOM 639 C CA . LYS A 1 87 ? 5.058 -0.609 10.815 1.00 92.38 87 LYS A CA 1
ATOM 640 C C . LYS A 1 87 ? 6.001 -1.741 11.221 1.00 92.38 87 LYS A C 1
ATOM 642 O O . LYS A 1 87 ? 7.220 -1.603 11.100 1.00 92.38 87 LYS A O 1
ATOM 647 N N . THR A 1 88 ? 5.412 -2.864 11.623 1.00 90.56 88 THR A N 1
ATOM 648 C CA . THR A 1 88 ? 6.074 -4.135 11.931 1.00 90.56 88 THR A CA 1
ATOM 649 C C . THR A 1 88 ? 5.511 -5.248 11.046 1.00 90.56 88 THR A C 1
ATOM 651 O O . THR A 1 88 ? 4.316 -5.214 10.745 1.00 90.56 88 THR A O 1
ATOM 654 N N . PRO A 1 89 ? 6.311 -6.256 10.658 1.00 89.31 89 PRO A N 1
ATOM 655 C CA . PRO A 1 89 ? 5.797 -7.423 9.946 1.00 89.31 89 PRO A CA 1
ATOM 656 C C . PRO A 1 89 ? 4.702 -8.124 10.758 1.00 89.31 89 PRO A C 1
ATOM 658 O O . PRO A 1 89 ? 4.914 -8.440 11.927 1.00 89.31 89 PRO A O 1
ATOM 661 N N . PHE A 1 90 ? 3.541 -8.362 10.147 1.00 85.88 90 PHE A N 1
ATOM 662 C CA . PHE A 1 90 ? 2.433 -9.093 10.778 1.00 85.88 90 PHE A CA 1
ATOM 663 C C . PHE A 1 90 ? 1.863 -10.226 9.911 1.00 85.88 90 PHE A C 1
ATOM 665 O O . PHE A 1 90 ? 1.001 -10.969 10.371 1.00 85.88 90 PHE A O 1
ATOM 672 N N . VAL A 1 91 ? 2.337 -10.377 8.669 1.00 88.81 91 VAL A N 1
ATOM 673 C CA . VAL A 1 91 ? 2.005 -11.517 7.803 1.00 88.81 91 VAL A CA 1
ATOM 674 C C . VAL A 1 91 ? 3.137 -12.534 7.888 1.00 88.81 91 VAL A C 1
ATOM 676 O O . VAL A 1 91 ? 4.276 -12.223 7.547 1.00 88.81 91 VAL A O 1
ATOM 679 N N . ASP A 1 92 ? 2.814 -13.746 8.333 1.00 88.38 92 ASP A N 1
ATOM 680 C CA . ASP A 1 92 ? 3.736 -14.878 8.398 1.00 88.38 92 ASP A CA 1
ATOM 681 C C . ASP A 1 92 ? 3.339 -15.920 7.345 1.00 88.38 92 ASP A C 1
ATOM 683 O O . ASP A 1 92 ? 2.343 -16.629 7.495 1.00 88.38 92 ASP A O 1
ATOM 687 N N . LEU A 1 93 ? 4.129 -16.004 6.272 1.00 88.19 93 LEU A N 1
ATOM 688 C CA . LEU A 1 93 ? 3.901 -16.932 5.160 1.00 88.19 93 LEU A CA 1
ATOM 689 C C . LEU A 1 93 ? 4.252 -18.391 5.495 1.00 88.19 93 LEU A C 1
ATOM 691 O O . LEU A 1 93 ? 3.993 -19.269 4.677 1.00 88.19 93 LEU A O 1
ATOM 695 N N . SER A 1 94 ? 4.825 -18.669 6.673 1.00 90.31 94 SER A N 1
ATOM 696 C CA . SER A 1 94 ? 4.989 -20.045 7.166 1.00 90.31 94 SER A CA 1
ATOM 697 C C . SER A 1 94 ? 3.692 -20.630 7.731 1.00 90.31 94 SER A C 1
ATOM 699 O O . SER A 1 94 ? 3.629 -21.826 8.015 1.00 90.31 94 SER A O 1
ATOM 701 N N . LYS A 1 95 ? 2.664 -19.794 7.931 1.00 90.62 95 LYS A N 1
ATOM 702 C CA . LYS A 1 95 ? 1.339 -20.223 8.381 1.00 90.62 95 LYS A CA 1
ATOM 703 C C . LYS A 1 95 ? 0.456 -20.574 7.193 1.00 90.62 95 LYS A C 1
ATOM 705 O O . LYS A 1 95 ? 0.555 -19.973 6.129 1.00 90.62 95 LYS A O 1
ATOM 710 N N . ASP A 1 96 ? -0.481 -21.487 7.428 1.00 85.62 96 ASP A N 1
ATOM 711 C CA . ASP A 1 96 ? -1.342 -22.038 6.377 1.00 85.62 96 ASP A CA 1
ATOM 712 C C . ASP A 1 96 ? -2.232 -20.991 5.689 1.00 85.62 96 ASP A C 1
ATOM 714 O O . ASP A 1 96 ? -2.626 -21.172 4.538 1.00 85.62 96 ASP A O 1
ATOM 718 N N . LYS A 1 97 ? -2.598 -19.907 6.390 1.00 87.50 97 LYS A N 1
ATOM 719 C CA . LYS A 1 97 ? -3.444 -18.842 5.840 1.00 87.50 97 LYS A CA 1
ATOM 720 C C . LYS A 1 97 ? -3.298 -17.519 6.582 1.00 87.50 97 LYS A C 1
ATOM 722 O O . LYS A 1 97 ? -3.106 -17.486 7.796 1.00 87.50 97 LYS A O 1
ATOM 727 N N . PHE A 1 98 ? -3.539 -16.441 5.849 1.00 85.62 98 PHE A N 1
ATOM 728 C CA . PHE A 1 98 ? -3.905 -15.138 6.392 1.00 85.62 98 PHE A CA 1
ATOM 729 C C . PHE A 1 98 ? -5.112 -14.604 5.608 1.00 85.62 98 PHE A C 1
ATOM 731 O O . PHE A 1 98 ? -5.345 -14.994 4.463 1.00 85.62 98 PHE A O 1
ATOM 738 N N . THR A 1 99 ? -5.895 -13.725 6.227 1.00 84.69 99 THR A N 1
ATOM 739 C CA . THR A 1 99 ? -7.030 -13.060 5.579 1.00 84.69 99 THR A CA 1
ATOM 740 C C . THR A 1 99 ? -6.909 -11.568 5.808 1.00 84.69 99 THR A C 1
ATOM 742 O O . THR A 1 99 ? -6.614 -11.132 6.919 1.00 84.69 99 THR A O 1
ATOM 745 N N . LEU A 1 100 ? -7.144 -10.802 4.749 1.00 78.25 100 LEU A N 1
ATOM 746 C CA . LEU A 1 100 ? -7.290 -9.358 4.813 1.00 78.25 100 LEU A CA 1
ATOM 747 C C . LEU A 1 100 ? -8.663 -9.013 4.264 1.00 78.25 100 LEU A C 1
ATOM 749 O O . LEU A 1 100 ? -8.981 -9.360 3.129 1.00 78.25 100 LEU A O 1
ATOM 753 N N . ASP A 1 101 ? -9.455 -8.350 5.094 1.00 80.25 101 ASP A N 1
ATOM 754 C CA . ASP A 1 101 ? -10.733 -7.773 4.709 1.00 80.25 101 ASP A CA 1
ATOM 755 C C . ASP A 1 101 ? -10.554 -6.255 4.671 1.00 80.25 101 ASP A C 1
ATOM 757 O O . ASP A 1 101 ? -10.156 -5.638 5.662 1.00 80.25 101 ASP A O 1
ATOM 761 N N . MET A 1 102 ? -10.733 -5.674 3.488 1.00 79.62 102 MET A N 1
ATOM 762 C CA . MET A 1 102 ? -10.471 -4.264 3.227 1.00 79.62 102 MET A CA 1
ATOM 763 C C . MET A 1 102 ? -11.588 -3.697 2.366 1.00 79.62 102 MET A C 1
ATOM 765 O O . MET A 1 102 ? -11.894 -4.219 1.294 1.00 79.62 102 MET A O 1
ATOM 769 N N . GLN A 1 103 ? -12.142 -2.571 2.802 1.00 85.25 103 GLN A N 1
ATOM 770 C CA . GLN A 1 103 ? -13.064 -1.787 1.994 1.00 85.25 103 GLN A CA 1
ATOM 771 C C . GLN A 1 103 ? -12.286 -0.700 1.252 1.00 85.25 103 GLN A C 1
ATOM 773 O O . GLN A 1 103 ? -11.495 0.028 1.851 1.00 85.25 103 GLN A O 1
ATOM 778 N N . ILE A 1 104 ? -12.490 -0.612 -0.062 1.00 87.69 104 ILE A N 1
ATOM 779 C CA . ILE A 1 104 ? -11.699 0.239 -0.956 1.00 87.69 104 ILE A CA 1
ATOM 780 C C . ILE A 1 104 ? -12.626 1.223 -1.670 1.00 87.69 104 ILE A C 1
ATOM 782 O O . ILE A 1 104 ? -13.634 0.831 -2.254 1.00 87.69 104 ILE A O 1
ATOM 786 N N . TYR A 1 105 ? -12.245 2.501 -1.675 1.00 90.00 105 TYR A N 1
ATOM 787 C CA . TYR A 1 105 ? -12.902 3.552 -2.448 1.00 90.00 105 TYR A CA 1
ATOM 788 C C . TYR A 1 105 ? -11.949 4.086 -3.525 1.00 90.00 105 TYR A C 1
ATOM 790 O O . TYR A 1 105 ? -10.949 4.723 -3.215 1.00 90.00 105 TYR A O 1
ATOM 798 N N . LEU A 1 106 ? -12.264 3.837 -4.802 1.00 90.25 106 LEU A N 1
ATOM 799 C CA . LEU A 1 106 ? -11.423 4.192 -5.964 1.00 90.25 106 LEU A CA 1
ATOM 800 C C . LEU A 1 106 ? -11.777 5.560 -6.583 1.00 90.25 106 LEU A C 1
ATOM 802 O O . LEU A 1 106 ? -11.519 5.815 -7.768 1.00 90.25 106 LEU A O 1
ATOM 806 N N . GLY A 1 107 ? -12.430 6.423 -5.805 1.00 89.25 107 GLY A N 1
ATOM 807 C CA . GLY A 1 107 ? -12.938 7.713 -6.263 1.00 89.25 107 GLY A CA 1
ATOM 808 C C . GLY A 1 107 ? -14.196 7.618 -7.135 1.00 89.25 107 GLY A C 1
ATOM 809 O O . GLY A 1 107 ? -14.631 6.543 -7.547 1.00 89.25 107 GLY A O 1
ATOM 810 N N . ASN A 1 108 ? -14.774 8.779 -7.444 1.00 87.50 108 ASN A N 1
ATOM 811 C CA . ASN A 1 108 ? -16.064 8.927 -8.133 1.00 87.50 108 ASN A CA 1
ATOM 812 C C . ASN A 1 108 ? -15.964 9.570 -9.529 1.00 87.50 108 ASN A C 1
ATOM 814 O O . ASN A 1 108 ? -16.987 9.819 -10.164 1.00 87.50 108 ASN A O 1
ATOM 818 N N . LYS A 1 109 ? -14.751 9.847 -10.022 1.00 86.38 109 LYS A N 1
ATOM 819 C CA . LYS A 1 109 ? -14.543 10.447 -11.345 1.00 86.38 109 LYS A CA 1
ATOM 820 C C . LYS A 1 109 ? -14.557 9.414 -12.469 1.00 86.38 109 LYS A C 1
ATOM 822 O O . LYS A 1 109 ? -13.893 8.372 -12.384 1.00 86.38 109 LYS A O 1
ATOM 827 N N . THR A 1 110 ? -15.237 9.771 -13.557 1.00 84.44 110 THR A N 1
ATOM 828 C CA . THR A 1 110 ? -15.118 9.120 -14.867 1.00 84.44 110 THR A CA 1
ATOM 829 C C . THR A 1 110 ? -13.706 9.345 -15.407 1.00 84.44 110 THR A C 1
ATOM 831 O O . THR A 1 110 ? -13.248 10.483 -15.462 1.00 84.44 110 THR A O 1
ATOM 834 N N . GLY A 1 111 ? -12.999 8.272 -15.769 1.00 83.00 111 GLY A N 1
ATOM 835 C CA . GLY A 1 111 ? -11.603 8.353 -16.223 1.00 83.00 111 GLY A CA 1
ATOM 836 C C . GLY A 1 111 ? -10.564 8.512 -15.105 1.00 83.00 111 GLY A C 1
ATOM 837 O O . GLY A 1 111 ? -9.426 8.873 -15.385 1.00 83.00 111 GLY A O 1
ATOM 838 N N . GLY A 1 112 ? -10.935 8.263 -13.841 1.00 87.69 112 GLY A N 1
ATOM 839 C CA . GLY A 1 112 ? -9.959 8.195 -12.751 1.00 87.69 112 GLY A CA 1
ATOM 840 C C . GLY A 1 112 ? -8.907 7.107 -13.001 1.00 87.69 112 GLY A C 1
ATOM 841 O O . GLY A 1 112 ? -9.242 6.030 -13.482 1.00 87.69 112 GLY A O 1
ATOM 842 N N . ALA A 1 113 ? -7.663 7.398 -12.647 1.00 90.75 113 ALA A N 1
ATOM 843 C CA . ALA A 1 113 ? -6.486 6.559 -12.845 1.00 90.75 113 ALA A CA 1
ATOM 844 C C . ALA A 1 113 ? -5.515 6.786 -11.663 1.00 90.75 113 ALA A C 1
ATOM 846 O O . ALA A 1 113 ? -5.680 7.749 -10.916 1.00 90.75 113 ALA A O 1
ATOM 847 N N . ASP A 1 114 ? -4.506 5.951 -11.432 1.00 92.25 114 ASP A N 1
ATOM 848 C CA . ASP A 1 114 ? -4.136 4.748 -12.195 1.00 92.25 114 ASP A CA 1
ATOM 849 C C . ASP A 1 114 ? -4.715 3.464 -11.582 1.00 92.25 114 ASP A C 1
ATOM 851 O O . ASP A 1 114 ? -5.178 2.587 -12.304 1.00 92.25 114 ASP A O 1
ATOM 855 N N . GLY A 1 115 ? -4.804 3.380 -10.254 1.00 93.25 115 GLY A N 1
ATOM 856 C CA . GLY A 1 115 ? -5.351 2.211 -9.572 1.00 93.25 115 GLY A CA 1
ATOM 857 C C . GLY A 1 115 ? -4.836 2.061 -8.145 1.00 93.25 115 GLY A C 1
ATOM 858 O O . GLY A 1 115 ? -4.371 3.022 -7.533 1.00 93.25 115 GLY A O 1
ATOM 859 N N . LEU A 1 116 ? -4.919 0.838 -7.626 1.00 95.00 116 LEU A N 1
ATOM 860 C CA . LEU A 1 116 ? -4.442 0.444 -6.302 1.00 95.00 116 LEU A CA 1
ATOM 861 C C . LEU A 1 116 ? -3.657 -0.866 -6.396 1.00 95.00 116 LEU A C 1
ATOM 863 O O . LEU A 1 116 ? -4.055 -1.777 -7.118 1.00 95.00 116 LEU A O 1
ATOM 867 N N . ALA A 1 117 ? -2.606 -0.998 -5.591 1.00 95.38 117 ALA A N 1
ATOM 868 C CA . ALA A 1 117 ? -1.948 -2.272 -5.343 1.00 95.38 117 ALA A CA 1
ATOM 869 C C . ALA A 1 117 ? -2.007 -2.632 -3.854 1.00 95.38 117 ALA A C 1
ATOM 871 O O . ALA A 1 117 ? -1.667 -1.824 -2.990 1.00 95.38 117 ALA A O 1
ATOM 872 N N . PHE A 1 118 ? -2.399 -3.869 -3.562 1.00 94.69 118 PHE A N 1
ATOM 873 C CA . PHE A 1 118 ? -2.096 -4.531 -2.302 1.00 94.69 118 PHE A CA 1
ATOM 874 C C . PHE A 1 118 ? -0.824 -5.352 -2.496 1.00 94.69 118 PHE A C 1
ATOM 876 O O . PHE A 1 118 ? -0.764 -6.149 -3.430 1.00 94.69 118 PHE A O 1
ATOM 883 N N . ALA A 1 119 ? 0.172 -5.187 -1.625 1.00 94.88 119 ALA A N 1
ATOM 884 C CA . ALA A 1 119 ? 1.448 -5.872 -1.766 1.00 94.88 119 ALA A CA 1
ATOM 885 C C . ALA A 1 119 ? 1.928 -6.514 -0.464 1.00 94.88 119 ALA A C 1
ATOM 887 O O . ALA A 1 119 ? 1.815 -5.950 0.624 1.00 94.88 119 ALA A O 1
ATOM 888 N N . LEU A 1 120 ? 2.535 -7.686 -0.616 1.00 94.50 120 LEU A N 1
ATOM 889 C CA . LEU A 1 120 ? 3.423 -8.301 0.358 1.00 94.50 120 LEU A CA 1
ATOM 890 C C . LEU A 1 120 ? 4.845 -8.142 -0.159 1.00 94.50 120 LEU A C 1
ATOM 892 O O . LEU A 1 120 ? 5.092 -8.397 -1.333 1.00 94.50 120 LEU A O 1
ATOM 896 N N . ALA A 1 121 ? 5.782 -7.761 0.701 1.00 94.00 121 ALA A N 1
ATOM 897 C CA . ALA A 1 121 ? 7.191 -7.689 0.342 1.00 94.00 121 ALA A CA 1
ATOM 898 C C . ALA A 1 121 ? 8.055 -8.230 1.475 1.00 94.00 121 ALA A C 1
ATOM 900 O O . ALA A 1 121 ? 7.736 -8.047 2.652 1.00 94.00 121 ALA A O 1
ATOM 901 N N . GLY A 1 122 ? 9.181 -8.852 1.120 1.00 92.50 122 GLY A N 1
ATOM 902 C CA . GLY A 1 122 ? 10.156 -9.331 2.105 1.00 92.50 122 GLY A CA 1
ATOM 903 C C . GLY A 1 122 ? 10.803 -8.208 2.927 1.00 92.50 122 GLY A C 1
ATOM 904 O O . GLY A 1 122 ? 11.382 -8.459 3.980 1.00 92.50 122 GLY A O 1
ATOM 905 N N . THR A 1 123 ? 10.729 -6.957 2.470 1.00 91.06 123 THR A N 1
ATOM 906 C CA . THR A 1 123 ? 11.236 -5.789 3.199 1.00 91.06 123 THR A CA 1
ATOM 907 C C . THR A 1 123 ? 10.344 -4.584 2.937 1.00 91.06 123 THR A C 1
ATOM 909 O O . THR A 1 123 ? 9.970 -4.322 1.796 1.00 91.06 123 THR A O 1
ATOM 912 N N . LYS A 1 124 ? 10.024 -3.835 4.000 1.00 93.12 124 LYS A N 1
ATOM 913 C CA . LYS A 1 124 ? 9.265 -2.584 3.909 1.00 93.12 124 LYS A CA 1
ATOM 914 C C . LYS A 1 124 ? 10.052 -1.541 3.093 1.00 93.12 124 LYS A C 1
ATOM 916 O O . LYS A 1 124 ? 11.170 -1.209 3.498 1.00 93.12 124 LYS A O 1
ATOM 921 N N . PRO A 1 125 ? 9.491 -0.982 2.006 1.00 92.56 125 PRO A N 1
ATOM 922 C CA . PRO A 1 125 ? 10.105 0.124 1.279 1.00 92.56 125 PRO A CA 1
ATOM 923 C C . PRO A 1 125 ? 10.280 1.372 2.150 1.00 92.56 125 PRO A C 1
ATOM 925 O O . PRO A 1 125 ? 9.488 1.642 3.050 1.00 92.56 125 PRO A O 1
ATOM 928 N N . THR A 1 126 ? 11.308 2.168 1.860 1.00 91.06 126 THR A N 1
ATOM 929 C CA . THR A 1 126 ? 11.582 3.436 2.564 1.00 91.06 126 THR A CA 1
ATOM 930 C C . THR A 1 126 ? 11.002 4.661 1.858 1.00 91.06 126 THR A C 1
ATOM 932 O O . THR A 1 126 ? 11.088 5.768 2.384 1.00 91.06 126 THR A O 1
ATOM 935 N N . LYS A 1 127 ? 10.444 4.473 0.659 1.00 90.44 127 LYS A N 1
ATOM 936 C CA . LYS A 1 127 ? 9.876 5.512 -0.203 1.00 90.44 127 LYS A CA 1
ATOM 937 C C . LYS A 1 127 ? 8.647 4.952 -0.910 1.00 90.44 127 LYS A C 1
ATOM 939 O O . LYS A 1 127 ? 8.518 3.731 -1.035 1.00 90.44 127 LYS A O 1
ATOM 944 N N . SER A 1 128 ? 7.791 5.836 -1.413 1.00 91.06 128 SER A N 1
ATOM 945 C CA . SER A 1 128 ? 6.778 5.451 -2.389 1.00 91.06 128 SER A CA 1
ATOM 946 C C . SER A 1 128 ? 7.426 4.815 -3.615 1.00 91.06 128 SER A C 1
ATOM 948 O O . SER A 1 128 ? 8.534 5.180 -4.015 1.00 91.06 128 SER A O 1
ATOM 950 N N . GLY A 1 129 ? 6.725 3.845 -4.200 1.00 91.38 129 GLY A N 1
ATOM 951 C CA . GLY A 1 129 ? 7.083 3.330 -5.512 1.00 91.38 129 GLY A CA 1
ATOM 952 C C . GLY A 1 129 ? 6.660 4.279 -6.628 1.00 91.38 129 GLY A C 1
ATOM 953 O O . GLY A 1 129 ? 6.299 5.436 -6.407 1.00 91.38 129 GLY A O 1
ATOM 954 N N . ASN A 1 130 ? 6.700 3.767 -7.849 1.00 91.25 130 ASN A N 1
ATOM 955 C CA . ASN A 1 130 ? 6.524 4.569 -9.051 1.00 91.25 130 ASN A CA 1
ATOM 956 C C . ASN A 1 130 ? 5.044 4.718 -9.434 1.00 91.25 130 ASN A C 1
ATOM 958 O O . ASN A 1 130 ? 4.269 3.780 -9.275 1.00 91.25 130 ASN A O 1
ATOM 962 N N . GLY A 1 131 ? 4.649 5.880 -9.957 1.00 91.06 131 GLY A N 1
ATOM 963 C CA . GLY A 1 131 ? 3.271 6.141 -10.395 1.00 91.06 131 GLY A CA 1
ATOM 964 C C . GLY A 1 131 ? 2.917 5.542 -11.761 1.00 91.06 131 GLY A C 1
ATOM 965 O O . GLY A 1 131 ? 3.694 4.786 -12.353 1.00 91.06 131 GLY A O 1
ATOM 966 N N . GLY A 1 132 ? 1.743 5.905 -12.286 1.00 90.25 132 GLY A N 1
ATOM 967 C CA . GLY A 1 132 ? 1.308 5.470 -13.611 1.00 90.25 132 GLY A CA 1
ATOM 968 C C . GLY A 1 132 ? 1.032 3.968 -13.665 1.00 90.25 132 GLY A C 1
ATOM 969 O O . GLY A 1 132 ? 0.595 3.355 -12.690 1.00 90.25 132 GLY A O 1
ATOM 970 N N . ALA A 1 133 ? 1.400 3.355 -14.793 1.00 88.81 133 ALA A N 1
ATOM 971 C CA . ALA A 1 133 ? 1.283 1.912 -15.028 1.00 88.81 133 ALA A CA 1
ATOM 972 C C . ALA A 1 133 ? 2.082 1.047 -14.030 1.00 88.81 133 ALA A C 1
ATOM 974 O O . ALA A 1 133 ? 1.897 -0.166 -13.969 1.00 88.81 133 ALA A O 1
ATOM 975 N N . SER A 1 134 ? 2.970 1.653 -13.233 1.00 91.62 134 SER A N 1
ATOM 976 C CA . SER A 1 134 ? 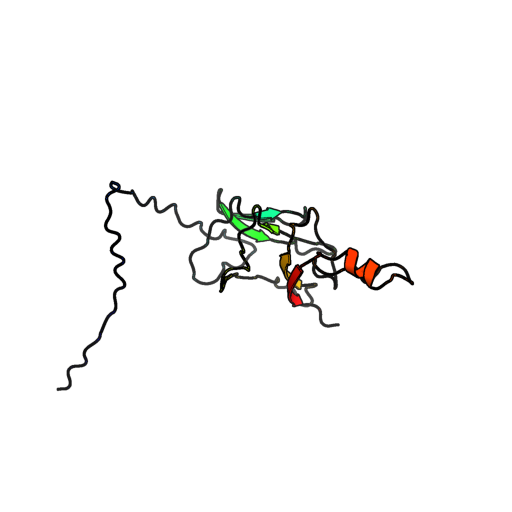3.724 0.929 -12.209 1.00 91.62 134 SER A CA 1
ATOM 977 C C . SER A 1 134 ? 2.910 0.659 -10.935 1.00 91.62 134 SER A C 1
ATOM 979 O O . SER A 1 134 ? 3.312 -0.183 -10.130 1.00 91.62 134 SER A O 1
ATOM 981 N N . LEU A 1 135 ? 1.780 1.356 -10.735 1.00 93.06 135 LEU A N 1
ATOM 982 C CA . LEU A 1 135 ? 0.851 1.184 -9.602 1.00 93.06 135 LEU A CA 1
ATOM 983 C C . LEU A 1 135 ? 1.522 1.189 -8.213 1.00 93.06 135 LEU A C 1
ATOM 985 O O . LEU A 1 135 ? 1.060 0.540 -7.277 1.00 93.06 135 LEU A O 1
ATOM 989 N N . GLY A 1 136 ? 2.643 1.896 -8.069 1.00 93.19 136 GLY A N 1
ATOM 990 C CA . GLY A 1 136 ? 3.413 1.981 -6.829 1.00 93.19 136 GLY A CA 1
ATOM 991 C C . GLY A 1 136 ? 4.241 0.740 -6.488 1.00 93.19 136 GLY A C 1
ATOM 992 O O . GLY A 1 136 ? 4.927 0.761 -5.469 1.00 93.19 136 GLY A O 1
ATOM 993 N N . ILE A 1 137 ? 4.213 -0.322 -7.302 1.00 94.25 137 ILE A N 1
ATOM 994 C CA . ILE A 1 137 ? 4.863 -1.607 -6.988 1.00 94.25 137 ILE A CA 1
ATOM 995 C C . ILE A 1 137 ? 5.836 -2.061 -8.073 1.00 94.25 137 ILE A C 1
ATOM 997 O O . ILE A 1 137 ? 6.910 -2.567 -7.742 1.00 94.25 137 ILE A O 1
ATOM 1001 N N . TRP A 1 138 ? 5.500 -1.878 -9.348 1.00 91.62 138 TRP A N 1
ATOM 1002 C CA . TRP A 1 138 ? 6.331 -2.346 -10.452 1.00 91.62 138 TRP A CA 1
ATOM 1003 C C . TRP A 1 138 ? 7.485 -1.389 -10.765 1.00 91.62 138 TRP A C 1
ATOM 1005 O O . TRP A 1 138 ? 7.509 -0.220 -10.366 1.00 91.62 138 TRP A O 1
ATOM 1015 N N . GLY A 1 139 ? 8.484 -1.926 -11.462 1.00 89.88 139 GLY A N 1
ATOM 1016 C CA . GLY A 1 139 ? 9.591 -1.131 -11.974 1.00 89.88 139 GLY A CA 1
ATOM 1017 C C . GLY A 1 139 ? 9.127 -0.150 -13.043 1.00 89.88 139 GLY A C 1
ATOM 1018 O O . GLY A 1 139 ? 8.172 -0.436 -13.759 1.00 89.88 139 GLY A O 1
ATOM 1019 N N . LEU A 1 140 ? 9.816 0.984 -13.162 1.00 82.31 140 LEU A N 1
ATOM 1020 C CA . LEU A 1 140 ? 9.521 2.009 -14.163 1.00 82.31 140 LEU A CA 1
ATOM 1021 C C . LEU A 1 140 ? 9.907 1.524 -15.563 1.00 82.31 140 LEU A C 1
ATOM 1023 O O . LEU A 1 140 ? 11.102 1.394 -15.841 1.00 82.31 140 LEU A O 1
ATOM 1027 N N . PRO A 1 141 ? 8.942 1.310 -16.472 1.00 60.97 141 PRO A N 1
ATOM 1028 C CA . PRO A 1 141 ? 9.262 0.941 -17.844 1.00 60.97 141 PRO A CA 1
ATOM 1029 C C . PRO A 1 141 ? 9.818 2.127 -18.651 1.00 60.97 141 PRO A C 1
ATOM 1031 O O . PRO A 1 141 ? 10.497 1.906 -19.645 1.00 60.97 141 PRO A O 1
ATOM 1034 N N . GLU A 1 142 ? 9.606 3.375 -18.208 1.00 64.94 142 GLU A N 1
ATOM 1035 C CA . GLU A 1 142 ? 10.103 4.600 -18.866 1.00 64.94 142 GLU A CA 1
ATOM 1036 C C . GLU A 1 142 ? 11.603 4.873 -18.645 1.00 64.94 142 GLU A C 1
ATOM 1038 O O . GLU A 1 142 ? 12.078 5.992 -18.842 1.00 64.94 142 GLU A O 1
ATOM 1043 N N . MET A 1 143 ? 12.388 3.869 -18.243 1.00 60.66 143 MET A N 1
ATOM 1044 C CA . MET A 1 143 ? 13.836 4.026 -18.291 1.00 60.66 143 MET A CA 1
ATOM 1045 C C . MET A 1 143 ? 14.284 4.262 -19.737 1.00 60.66 143 MET A C 1
ATOM 1047 O O . MET A 1 143 ? 13.847 3.567 -20.653 1.00 60.66 143 MET A O 1
ATOM 1051 N N . SER A 1 144 ? 15.168 5.243 -19.917 1.00 56.25 144 SER A N 1
ATOM 1052 C CA . SER A 1 144 ? 15.757 5.662 -21.189 1.00 56.25 144 SER A CA 1
ATOM 1053 C C . SER A 1 144 ? 16.044 4.489 -22.133 1.00 56.25 144 SER A C 1
ATOM 1055 O O . SER A 1 144 ? 16.505 3.433 -21.696 1.00 56.25 144 SER A O 1
ATOM 1057 N N . SER A 1 145 ? 15.803 4.687 -23.434 1.00 63.06 145 SER A N 1
ATOM 1058 C CA . SER A 1 145 ? 16.034 3.691 -24.490 1.00 63.06 145 SER A CA 1
ATOM 1059 C C . SER A 1 145 ? 17.318 2.883 -24.252 1.00 63.06 145 SER A C 1
ATOM 1061 O O . SER A 1 145 ? 18.406 3.458 -24.222 1.00 63.06 145 SER A O 1
ATOM 1063 N N . GLY A 1 146 ? 17.187 1.564 -24.083 1.00 68.44 146 GLY A N 1
ATOM 1064 C CA . GLY A 1 146 ? 18.311 0.660 -23.802 1.00 68.44 146 GLY A CA 1
ATOM 1065 C C . GLY A 1 146 ? 18.381 0.119 -22.371 1.00 68.44 146 GLY A C 1
ATOM 1066 O O . GLY A 1 146 ? 19.308 -0.627 -22.057 1.00 68.44 146 GLY A O 1
ATOM 1067 N N . ALA A 1 147 ? 17.420 0.444 -21.503 1.00 78.94 147 ALA A N 1
ATOM 1068 C CA . ALA A 1 147 ? 17.333 -0.167 -20.183 1.00 78.94 147 ALA A CA 1
ATOM 1069 C C . ALA A 1 147 ? 17.111 -1.684 -20.272 1.00 78.94 147 ALA A C 1
ATOM 1071 O O . ALA A 1 147 ? 16.220 -2.173 -20.966 1.00 78.94 147 ALA A O 1
ATOM 1072 N N . SER A 1 148 ? 17.921 -2.436 -19.532 1.00 86.38 148 SER A N 1
ATOM 1073 C CA . SER A 1 148 ? 17.732 -3.876 -19.385 1.00 86.38 148 SER A CA 1
ATOM 1074 C C . SER A 1 148 ? 16.468 -4.185 -18.572 1.00 86.38 148 SER A C 1
ATOM 1076 O O . SER A 1 148 ? 16.083 -3.424 -17.681 1.00 86.38 148 SER A O 1
ATOM 1078 N N . SER A 1 149 ? 15.861 -5.349 -18.795 1.00 85.56 149 SER A N 1
ATOM 1079 C CA . SER A 1 149 ? 14.769 -5.839 -17.942 1.00 85.56 149 SER A CA 1
ATOM 1080 C C . SER A 1 149 ? 15.177 -5.913 -16.465 1.00 85.56 149 SER A C 1
ATOM 1082 O O . SER A 1 149 ? 14.376 -5.600 -15.589 1.00 85.56 149 SER A O 1
ATOM 1084 N N . ALA A 1 150 ? 16.440 -6.248 -16.187 1.00 88.00 150 ALA A N 1
ATOM 1085 C CA . ALA A 1 150 ? 16.994 -6.283 -14.838 1.00 88.00 150 ALA A CA 1
ATOM 1086 C C . ALA A 1 150 ? 17.018 -4.895 -14.175 1.00 88.00 150 ALA A C 1
ATOM 1088 O O . ALA A 1 150 ? 16.636 -4.764 -13.014 1.00 88.00 150 ALA A O 1
ATOM 1089 N N . SER A 1 151 ? 17.419 -3.850 -14.906 1.00 87.38 151 SER A N 1
ATOM 1090 C CA . SER A 1 151 ? 17.438 -2.480 -14.378 1.00 87.38 151 SER A CA 1
ATOM 1091 C C . SER A 1 151 ? 16.030 -1.943 -14.139 1.00 87.38 151 SER A C 1
ATOM 1093 O O . SER A 1 151 ? 15.797 -1.318 -13.108 1.00 87.38 151 SER A O 1
ATOM 1095 N N . VAL A 1 152 ? 15.074 -2.248 -15.024 1.00 87.75 152 VAL A N 1
ATOM 1096 C CA . VAL A 1 152 ? 13.656 -1.923 -14.794 1.00 87.75 152 VAL A CA 1
ATOM 1097 C C . VAL A 1 152 ? 13.158 -2.634 -13.539 1.00 87.75 152 VAL A C 1
ATOM 1099 O O . VAL A 1 152 ? 12.690 -1.973 -12.611 1.00 87.75 152 VAL A O 1
ATOM 1102 N N . ALA A 1 153 ? 13.339 -3.955 -13.458 1.00 88.25 153 ALA A N 1
ATOM 1103 C CA . ALA A 1 153 ? 12.912 -4.752 -12.313 1.00 88.25 153 ALA A CA 1
ATOM 1104 C C . ALA A 1 153 ? 13.493 -4.228 -10.995 1.00 88.25 153 ALA A C 1
ATOM 1106 O O . ALA A 1 153 ? 12.755 -4.149 -10.019 1.00 88.25 153 ALA A O 1
ATOM 1107 N N . ALA A 1 154 ? 14.757 -3.790 -10.976 1.00 89.00 154 ALA A N 1
ATOM 1108 C CA . ALA A 1 154 ? 15.432 -3.258 -9.790 1.00 89.00 154 ALA A CA 1
ATOM 1109 C C . ALA A 1 154 ? 14.795 -1.979 -9.208 1.00 89.00 154 ALA A C 1
ATOM 1111 O O . ALA A 1 154 ? 15.052 -1.649 -8.052 1.00 89.00 154 ALA A O 1
ATOM 1112 N N . THR A 1 155 ? 13.960 -1.266 -9.974 1.00 89.56 155 THR A N 1
ATOM 1113 C CA . THR A 1 155 ? 13.225 -0.080 -9.483 1.00 89.56 155 THR A CA 1
ATOM 1114 C C . THR A 1 155 ? 11.841 -0.383 -8.929 1.00 89.56 155 THR A C 1
ATOM 1116 O O . THR A 1 155 ? 11.196 0.512 -8.383 1.00 89.56 155 THR A O 1
ATOM 1119 N N . GLY A 1 156 ? 11.376 -1.623 -9.073 1.00 91.56 156 GLY A N 1
ATOM 1120 C CA . GLY A 1 156 ? 10.158 -2.092 -8.431 1.00 91.56 156 GLY A CA 1
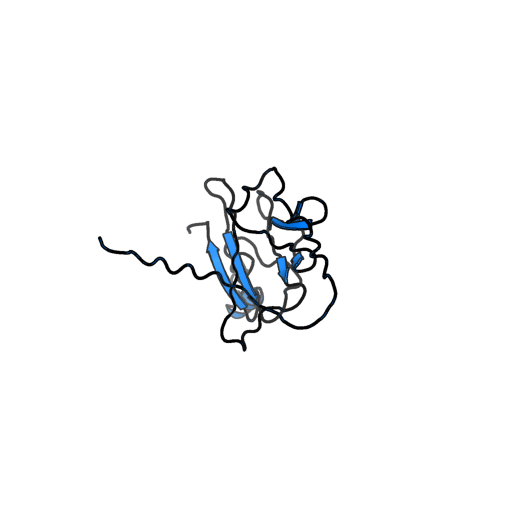ATOM 1121 C C . GLY A 1 156 ? 10.405 -2.533 -6.992 1.00 91.56 156 GLY A C 1
ATOM 1122 O O . GLY A 1 156 ? 11.543 -2.659 -6.526 1.00 91.56 156 GLY A O 1
ATOM 1123 N N . THR A 1 157 ? 9.318 -2.835 -6.291 1.00 94.00 157 THR A N 1
ATOM 1124 C CA . THR A 1 157 ? 9.379 -3.438 -4.958 1.00 94.00 157 THR A CA 1
ATOM 1125 C C . THR A 1 157 ? 9.905 -4.867 -5.079 1.00 94.00 157 THR A C 1
ATOM 1127 O O . THR A 1 157 ? 9.228 -5.749 -5.606 1.00 94.00 157 THR A O 1
ATOM 1130 N N . GLN A 1 158 ? 11.124 -5.103 -4.596 1.00 91.94 158 GLN A N 1
ATOM 1131 C CA . GLN A 1 158 ? 11.778 -6.409 -4.692 1.00 91.94 158 GLN A CA 1
ATOM 1132 C C . GLN A 1 158 ? 11.117 -7.454 -3.790 1.00 91.94 158 GLN A C 1
ATOM 1134 O O . GLN A 1 158 ? 10.592 -7.125 -2.725 1.00 91.94 158 GLN A O 1
ATOM 1139 N N . ASN A 1 159 ? 11.218 -8.725 -4.195 1.00 92.25 159 ASN A N 1
ATOM 1140 C CA . ASN A 1 159 ? 10.738 -9.882 -3.431 1.00 92.25 159 ASN A CA 1
ATOM 1141 C C . ASN A 1 159 ? 9.291 -9.699 -2.964 1.00 92.25 159 ASN A C 1
ATOM 1143 O O . ASN A 1 159 ? 8.985 -9.847 -1.776 1.00 92.25 159 ASN A O 1
ATOM 1147 N N . SER A 1 160 ? 8.434 -9.297 -3.903 1.00 93.50 160 SER A N 1
ATOM 1148 C CA . SER A 1 160 ? 7.057 -8.931 -3.624 1.00 93.50 160 SER A CA 1
ATOM 1149 C C . SER A 1 160 ? 6.049 -9.775 -4.389 1.00 93.50 160 SER A C 1
ATOM 1151 O O . SER A 1 160 ? 6.322 -10.326 -5.455 1.00 93.50 160 SER A O 1
ATOM 1153 N N . PHE A 1 161 ? 4.865 -9.866 -3.801 1.00 93.06 161 PHE A N 1
ATOM 1154 C CA . PHE A 1 161 ? 3.646 -10.354 -4.419 1.00 93.06 161 PHE A CA 1
ATOM 1155 C C . PHE A 1 161 ? 2.623 -9.226 -4.345 1.00 93.06 161 PHE A C 1
ATOM 1157 O O . PHE A 1 161 ? 2.512 -8.584 -3.300 1.00 93.06 161 PHE A O 1
ATOM 1164 N N . ALA A 1 162 ? 1.864 -9.000 -5.416 1.00 94.50 162 ALA A N 1
ATOM 1165 C CA . ALA A 1 162 ? 0.852 -7.959 -5.430 1.00 94.50 162 ALA A CA 1
ATOM 1166 C C . ALA A 1 162 ? -0.450 -8.403 -6.093 1.00 94.50 162 ALA A C 1
ATOM 1168 O O . ALA A 1 162 ? -0.451 -9.122 -7.091 1.00 94.50 162 ALA A O 1
ATOM 1169 N N . VAL A 1 163 ? -1.555 -7.911 -5.539 1.00 94.19 163 VAL A N 1
ATOM 1170 C CA . VAL A 1 163 ? -2.880 -7.919 -6.158 1.00 94.19 163 VAL A CA 1
ATOM 1171 C C . VAL A 1 163 ? -3.191 -6.483 -6.543 1.00 94.19 163 VAL A C 1
ATOM 1173 O O . VAL A 1 163 ? -3.122 -5.589 -5.700 1.00 94.19 163 VAL A O 1
ATOM 1176 N N . VAL A 1 164 ? -3.517 -6.258 -7.812 1.00 93.31 164 VAL A N 1
ATOM 1177 C CA . VAL A 1 164 ? -3.746 -4.915 -8.347 1.00 93.31 164 VAL A CA 1
ATOM 1178 C C . VAL A 1 164 ? -5.187 -4.733 -8.796 1.00 93.31 164 VAL A C 1
ATOM 1180 O O . VAL A 1 164 ? -5.805 -5.644 -9.345 1.00 93.31 164 VAL A O 1
ATOM 1183 N N . VAL A 1 165 ? -5.703 -3.530 -8.569 1.00 92.44 165 VAL A N 1
ATOM 1184 C CA . VAL A 1 165 ? -6.936 -3.030 -9.166 1.00 92.44 165 VAL A CA 1
ATOM 1185 C C . VAL A 1 165 ? -6.545 -1.889 -10.090 1.00 92.44 165 VAL A C 1
ATOM 1187 O O . VAL A 1 165 ? -6.263 -0.784 -9.627 1.00 92.44 165 VAL A O 1
ATOM 1190 N N . ASP A 1 166 ? -6.492 -2.178 -11.384 1.00 90.62 166 ASP A N 1
ATOM 1191 C CA . ASP A 1 166 ? -6.158 -1.207 -12.422 1.00 90.62 166 ASP A CA 1
ATOM 1192 C C . ASP A 1 166 ? -7.440 -0.554 -12.949 1.00 90.62 166 ASP A C 1
ATOM 1194 O O . ASP A 1 166 ? -8.394 -1.242 -13.325 1.00 90.62 166 ASP A O 1
ATOM 1198 N N . LYS A 1 167 ? -7.490 0.779 -12.925 1.00 89.12 167 LYS A N 1
ATOM 1199 C CA . LYS A 1 167 ? -8.645 1.555 -13.402 1.00 89.12 167 LYS A CA 1
ATOM 1200 C C . LYS A 1 167 ? -8.408 2.121 -14.805 1.00 89.12 167 LYS A C 1
ATOM 1202 O O . LYS A 1 167 ? -9.342 2.640 -15.422 1.00 89.12 167 LYS A O 1
ATOM 1207 N N . LYS A 1 168 ? -7.181 2.027 -15.322 1.00 83.12 168 LYS A N 1
ATOM 1208 C CA . LYS A 1 168 ? -6.795 2.567 -16.620 1.00 83.12 168 LYS A CA 1
ATOM 1209 C C . LYS A 1 168 ? -6.705 1.439 -17.643 1.00 83.12 168 LYS A C 1
ATOM 1211 O O . LYS A 1 168 ? -5.720 0.718 -17.719 1.00 83.12 168 LYS A O 1
ATOM 1216 N N . ASN A 1 169 ? -7.727 1.330 -18.486 1.00 66.44 169 ASN A N 1
ATOM 1217 C CA . ASN A 1 169 ? -7.629 0.479 -19.668 1.00 66.44 169 ASN A CA 1
ATOM 1218 C C . ASN A 1 169 ? -6.602 1.088 -20.638 1.00 66.44 169 ASN A C 1
ATOM 1220 O O . ASN A 1 169 ? -6.701 2.276 -20.960 1.00 66.44 169 ASN A O 1
ATOM 1224 N N . LEU A 1 170 ? -5.619 0.280 -21.049 1.00 56.47 170 LEU A N 1
ATOM 1225 C CA . LEU A 1 170 ? -4.666 0.598 -22.119 1.00 56.47 170 LEU A CA 1
ATOM 1226 C C . LEU A 1 170 ? -5.349 0.615 -23.490 1.00 56.47 170 LEU A C 1
ATOM 1228 O O . LEU A 1 170 ? -6.254 -0.225 -23.708 1.00 56.47 170 LEU A O 1
#